Protein AF-A0A7C3DMX4-F1 (afdb_monomer_lite)

Structure (mmCIF, N/CA/C/O backbone):
data_AF-A0A7C3DMX4-F1
#
_entry.id   AF-A0A7C3DMX4-F1
#
loop_
_atom_site.group_PDB
_atom_site.id
_atom_site.type_symbol
_atom_site.label_atom_id
_atom_site.label_alt_id
_atom_site.label_comp_id
_atom_site.label_asym_id
_atom_site.label_entity_id
_atom_site.label_seq_id
_atom_site.pdbx_PDB_ins_code
_atom_site.Cartn_x
_atom_site.Cartn_y
_atom_site.Cartn_z
_atom_site.occupancy
_atom_site.B_iso_or_equiv
_atom_site.auth_seq_id
_atom_site.auth_comp_id
_atom_site.auth_asym_id
_atom_site.auth_atom_id
_atom_site.pdbx_PDB_model_num
ATOM 1 N N . MET A 1 1 ? 22.816 -2.794 2.929 1.00 31.38 1 MET A N 1
ATOM 2 C CA . MET A 1 1 ? 22.480 -4.230 2.850 1.00 31.38 1 MET A CA 1
ATOM 3 C C . MET A 1 1 ? 21.024 -4.375 3.257 1.00 31.38 1 MET A C 1
ATOM 5 O O . MET A 1 1 ? 20.727 -4.223 4.431 1.00 31.38 1 MET A O 1
ATOM 9 N N . GLY A 1 2 ? 20.118 -4.492 2.283 1.00 31.55 2 GLY A N 1
ATOM 10 C CA . GLY A 1 2 ? 18.677 -4.610 2.527 1.00 31.55 2 GLY A CA 1
ATOM 11 C C . GLY A 1 2 ? 18.309 -6.077 2.696 1.00 31.55 2 GLY A C 1
ATOM 12 O O . GLY A 1 2 ? 18.513 -6.860 1.770 1.00 31.55 2 GLY A O 1
ATOM 13 N N . GLY A 1 3 ? 17.843 -6.445 3.889 1.00 26.92 3 GLY A N 1
ATOM 14 C CA . GLY A 1 3 ? 17.343 -7.784 4.174 1.00 26.92 3 GLY A CA 1
ATOM 15 C C . GLY A 1 3 ? 16.126 -8.089 3.307 1.00 26.92 3 GLY A C 1
ATOM 16 O O . GLY A 1 3 ? 15.230 -7.257 3.173 1.00 26.92 3 GLY A O 1
ATOM 17 N N . ARG A 1 4 ? 16.126 -9.274 2.694 1.00 36.91 4 ARG A N 1
ATOM 18 C CA . ARG A 1 4 ? 14.959 -9.844 2.020 1.00 36.91 4 ARG A CA 1
ATOM 19 C C . ARG A 1 4 ? 13.918 -10.123 3.104 1.00 36.91 4 ARG A C 1
ATOM 21 O O . ARG A 1 4 ? 14.156 -10.963 3.966 1.00 36.91 4 ARG A O 1
ATOM 28 N N . GLY A 1 5 ? 12.837 -9.347 3.121 1.00 35.84 5 GLY A N 1
ATOM 29 C CA . GLY A 1 5 ? 11.705 -9.588 4.009 1.00 35.84 5 GLY A CA 1
ATOM 30 C C . GLY A 1 5 ? 11.000 -10.857 3.555 1.00 35.84 5 GLY A C 1
ATOM 31 O O . GLY A 1 5 ? 10.569 -10.932 2.408 1.00 35.84 5 GLY A O 1
ATOM 32 N N . ALA A 1 6 ? 10.966 -11.856 4.431 1.00 39.41 6 ALA A N 1
ATOM 33 C CA . ALA A 1 6 ? 10.216 -13.083 4.227 1.00 39.41 6 ALA A CA 1
ATOM 34 C C . ALA A 1 6 ? 8.729 -12.757 4.014 1.00 39.41 6 ALA A C 1
ATOM 36 O O . ALA A 1 6 ? 8.166 -11.915 4.710 1.00 39.41 6 ALA A O 1
ATOM 37 N N . SER A 1 7 ? 8.122 -13.412 3.029 1.00 39.75 7 SER A N 1
ATOM 38 C CA . SER A 1 7 ? 6.687 -13.388 2.751 1.00 39.75 7 SER A CA 1
ATOM 39 C C . SER A 1 7 ? 5.901 -14.055 3.882 1.00 39.75 7 SER A C 1
ATOM 41 O O . SER A 1 7 ? 6.244 -15.167 4.289 1.00 39.75 7 SER A O 1
ATOM 43 N N . SER A 1 8 ? 4.829 -13.417 4.344 1.00 42.44 8 SER A N 1
ATOM 44 C CA . SER A 1 8 ? 3.926 -13.984 5.347 1.00 42.44 8 SER A CA 1
ATOM 45 C C . SER A 1 8 ? 2.878 -14.929 4.737 1.00 42.44 8 SER A C 1
ATOM 47 O O . SER A 1 8 ? 2.403 -14.687 3.624 1.00 42.44 8 SER A O 1
ATOM 49 N N . PRO A 1 9 ? 2.465 -15.987 5.462 1.00 37.44 9 PRO A N 1
ATOM 50 C CA . PRO A 1 9 ? 1.592 -17.066 4.975 1.00 37.44 9 PRO A CA 1
ATOM 51 C C . PRO A 1 9 ? 0.086 -16.720 4.997 1.00 37.44 9 PRO A C 1
ATOM 53 O O . PRO A 1 9 ? -0.761 -17.565 5.295 1.00 37.44 9 PRO A O 1
ATOM 56 N N . GLY A 1 10 ? -0.260 -15.471 4.704 1.00 40.59 10 GLY A N 1
ATOM 57 C CA . GLY A 1 10 ? -1.561 -14.913 5.024 1.00 40.59 10 GLY A CA 1
ATOM 58 C C . GLY A 1 10 ? -2.687 -15.089 3.997 1.00 40.59 10 GLY A C 1
ATOM 59 O O . GLY A 1 10 ? -2.698 -14.405 2.969 1.00 40.59 10 GLY A O 1
ATOM 60 N N . THR A 1 11 ? -3.639 -15.995 4.290 1.00 51.03 11 THR A N 1
ATOM 61 C CA . THR A 1 11 ? -4.934 -16.346 3.622 1.00 51.03 11 THR A CA 1
ATOM 62 C C . THR A 1 11 ? -4.980 -16.577 2.100 1.00 51.03 11 THR A C 1
ATOM 64 O O . THR A 1 11 ? -5.880 -17.258 1.613 1.00 51.03 11 THR A O 1
ATOM 67 N N . ALA A 1 12 ? -3.999 -16.113 1.335 1.00 55.84 12 ALA A N 1
ATOM 68 C CA . ALA A 1 12 ? -3.664 -16.595 0.005 1.00 55.84 12 ALA A CA 1
ATOM 69 C C . ALA A 1 12 ? -2.510 -17.568 0.182 1.00 55.84 12 ALA A C 1
ATOM 71 O O . ALA A 1 12 ? -1.352 -17.209 -0.015 1.00 55.84 12 ALA A O 1
ATOM 72 N N . TRP A 1 13 ? -2.821 -18.780 0.641 1.00 63.62 13 TRP A N 1
ATOM 73 C CA . TRP A 1 13 ? -1.805 -19.810 0.795 1.00 63.62 13 TRP A CA 1
ATOM 74 C C . TRP A 1 13 ? -1.253 -20.151 -0.591 1.00 63.62 13 TRP A C 1
ATOM 76 O O . TRP A 1 13 ? -1.857 -20.898 -1.360 1.00 63.62 13 TRP A O 1
ATOM 86 N N . LEU A 1 14 ? -0.129 -19.531 -0.932 1.00 78.31 14 LEU A N 1
ATOM 87 C CA . LEU A 1 14 ? 0.736 -19.981 -2.001 1.00 78.31 14 LEU A CA 1
ATOM 88 C C . LEU A 1 14 ? 1.802 -20.884 -1.380 1.00 78.31 14 LEU A C 1
ATOM 90 O O . LEU A 1 14 ? 2.277 -20.598 -0.275 1.00 78.31 14 LEU A O 1
ATOM 94 N N . PRO A 1 15 ? 2.188 -21.965 -2.071 1.00 82.88 15 PRO A N 1
ATOM 95 C CA . PRO A 1 15 ? 3.328 -22.768 -1.665 1.00 82.88 15 PRO A CA 1
ATOM 96 C C . PRO A 1 15 ? 4.580 -21.889 -1.460 1.00 82.88 15 PRO A C 1
ATOM 98 O O . PRO A 1 15 ? 4.773 -20.931 -2.217 1.00 82.88 15 PRO A O 1
ATOM 101 N N . PRO A 1 16 ? 5.435 -22.175 -0.459 1.00 80.56 16 PRO A N 1
ATOM 102 C CA . PRO A 1 16 ? 6.623 -21.365 -0.176 1.00 80.56 16 PRO A CA 1
ATOM 103 C C . PRO A 1 16 ? 7.546 -21.156 -1.384 1.00 80.56 16 PRO A C 1
ATOM 105 O O . PRO A 1 16 ? 8.065 -20.063 -1.576 1.00 80.56 16 PRO A O 1
ATOM 108 N N . ASP A 1 17 ? 7.695 -22.168 -2.238 1.00 84.38 17 ASP A N 1
ATOM 109 C CA . ASP A 1 17 ? 8.468 -22.102 -3.482 1.00 84.38 17 ASP A CA 1
ATOM 110 C C . ASP A 1 17 ? 7.887 -21.095 -4.484 1.00 84.38 17 ASP A C 1
ATOM 112 O O . ASP A 1 17 ? 8.630 -20.377 -5.155 1.00 84.38 17 ASP A O 1
ATOM 116 N N . VAL A 1 18 ? 6.557 -20.988 -4.549 1.00 85.88 18 VAL A N 1
ATOM 117 C CA . VAL A 1 18 ? 5.881 -19.987 -5.378 1.00 85.88 18 VAL A CA 1
ATOM 118 C C . VAL A 1 18 ? 6.103 -18.593 -4.803 1.00 85.88 18 VAL A C 1
ATOM 120 O O . VAL A 1 18 ? 6.385 -17.677 -5.570 1.00 85.88 18 VAL A O 1
ATOM 123 N N . LEU A 1 19 ? 6.014 -18.431 -3.477 1.00 83.44 19 LEU A N 1
ATOM 124 C CA . LEU A 1 19 ? 6.259 -17.153 -2.798 1.00 83.44 19 LEU A CA 1
ATOM 125 C C . LEU A 1 19 ? 7.694 -16.652 -3.010 1.00 83.44 19 LEU A C 1
ATOM 127 O O . LEU A 1 19 ? 7.883 -15.479 -3.326 1.00 83.44 19 LEU A O 1
ATOM 131 N N . GLU A 1 20 ? 8.691 -17.532 -2.896 1.00 84.06 20 GLU A N 1
ATOM 132 C CA . GLU A 1 20 ? 10.104 -17.195 -3.127 1.00 84.06 20 GLU A CA 1
ATOM 133 C C . GLU A 1 20 ? 10.400 -16.806 -4.582 1.00 84.06 20 GLU A C 1
ATOM 135 O O . GLU A 1 20 ? 11.319 -16.025 -4.841 1.00 84.06 20 GLU A O 1
ATOM 140 N N . ALA A 1 21 ? 9.624 -17.330 -5.534 1.00 87.94 21 ALA A N 1
ATOM 141 C CA . ALA A 1 21 ? 9.754 -17.015 -6.952 1.00 87.94 21 ALA A CA 1
ATOM 142 C C . ALA A 1 21 ? 9.057 -15.704 -7.358 1.00 87.94 21 ALA A C 1
ATOM 144 O O . ALA A 1 21 ? 9.205 -15.265 -8.504 1.00 87.94 21 ALA A O 1
ATOM 145 N N . LEU A 1 22 ? 8.289 -15.072 -6.461 1.00 89.69 22 LEU A N 1
ATOM 146 C CA . LEU A 1 22 ? 7.604 -13.824 -6.780 1.00 89.69 22 LEU A CA 1
ATOM 147 C C . LEU A 1 22 ? 8.611 -12.681 -6.974 1.00 89.69 22 LEU A C 1
ATOM 149 O O . LEU A 1 22 ? 9.490 -12.468 -6.140 1.00 89.69 22 LEU A O 1
ATOM 153 N N . PRO A 1 23 ? 8.447 -11.856 -8.020 1.00 91.62 23 PRO A N 1
ATOM 154 C CA . PRO A 1 23 ? 9.312 -10.703 -8.263 1.00 91.62 23 PRO A CA 1
ATOM 155 C C . PRO A 1 23 ? 8.936 -9.484 -7.395 1.00 91.62 23 PRO A C 1
ATOM 157 O O . PRO A 1 23 ? 9.316 -8.347 -7.683 1.00 91.62 23 PRO A O 1
ATOM 160 N N . TYR A 1 24 ? 8.145 -9.696 -6.343 1.00 92.25 24 TYR A N 1
ATOM 161 C CA . TYR A 1 24 ? 7.636 -8.662 -5.455 1.00 92.25 24 TYR A CA 1
ATOM 162 C C . TYR A 1 24 ? 7.415 -9.211 -4.047 1.00 92.25 24 TYR A C 1
ATOM 164 O O . TYR A 1 24 ? 7.146 -10.394 -3.856 1.00 92.25 24 TYR A O 1
ATOM 172 N N . ASN A 1 25 ? 7.469 -8.318 -3.063 1.00 91.44 25 ASN A N 1
ATOM 173 C CA . ASN A 1 25 ? 7.142 -8.641 -1.679 1.00 91.44 25 ASN A CA 1
ATOM 174 C C . ASN A 1 25 ? 5.650 -8.425 -1.424 1.00 91.44 25 ASN A C 1
ATOM 176 O O . ASN A 1 25 ? 5.040 -7.537 -2.025 1.00 91.44 25 ASN A O 1
ATOM 180 N N . VAL A 1 26 ? 5.096 -9.194 -0.490 1.00 91.56 26 VAL A N 1
ATOM 181 C CA . VAL A 1 26 ? 3.708 -9.080 -0.033 1.00 91.56 26 VAL A CA 1
ATOM 182 C C . VAL A 1 26 ? 3.718 -8.723 1.445 1.00 91.56 26 VAL A C 1
ATOM 184 O O . VAL A 1 26 ? 4.345 -9.426 2.232 1.00 91.56 26 VAL A O 1
ATOM 187 N N . THR A 1 27 ? 3.021 -7.650 1.804 1.00 91.25 27 THR A N 1
ATOM 188 C CA . THR A 1 27 ? 2.634 -7.350 3.188 1.00 91.25 27 THR A CA 1
ATOM 189 C C . THR A 1 27 ? 1.126 -7.512 3.297 1.00 91.25 27 THR A C 1
ATOM 191 O O . THR A 1 27 ? 0.403 -6.956 2.467 1.00 91.25 27 THR A O 1
ATOM 194 N N . SER A 1 28 ? 0.653 -8.281 4.270 1.00 90.12 28 SER A N 1
ATOM 195 C CA . SER A 1 28 ? -0.753 -8.672 4.416 1.00 90.12 28 SER A CA 1
ATOM 196 C C . SER A 1 28 ? -1.332 -8.236 5.766 1.00 90.12 28 SER A C 1
ATOM 198 O O . SER A 1 28 ? -0.606 -7.893 6.697 1.00 90.12 28 SER A O 1
ATOM 200 N N . PHE A 1 29 ? -2.662 -8.235 5.861 1.00 84.50 29 PHE A N 1
ATOM 201 C CA . PHE A 1 29 ? -3.416 -7.855 7.063 1.00 84.50 29 PHE A CA 1
ATOM 202 C C . PHE A 1 29 ? -3.208 -8.794 8.260 1.00 84.50 29 PHE A C 1
ATOM 204 O O . PHE A 1 29 ? -3.505 -8.430 9.393 1.00 84.50 29 PHE A O 1
ATOM 211 N N . ASP A 1 30 ? -2.731 -10.005 8.004 1.00 86.00 30 ASP A N 1
ATOM 212 C CA . ASP A 1 30 ? -2.435 -11.053 8.977 1.00 86.00 30 ASP A CA 1
ATOM 213 C C . ASP A 1 30 ? -0.934 -11.185 9.278 1.00 86.00 30 ASP A C 1
ATOM 215 O O . ASP A 1 30 ? -0.523 -12.100 9.993 1.00 86.00 30 ASP A O 1
ATOM 219 N N . ASP A 1 31 ? -0.116 -10.254 8.781 1.00 86.38 31 ASP A N 1
ATOM 220 C CA . ASP A 1 31 ? 1.290 -10.157 9.154 1.00 86.38 31 ASP A CA 1
ATOM 221 C C . ASP A 1 31 ? 1.431 -9.761 10.629 1.00 86.38 31 ASP A C 1
ATOM 223 O O . ASP A 1 31 ? 0.750 -8.865 11.132 1.00 86.38 31 ASP A O 1
ATOM 227 N N . GLU A 1 32 ? 2.390 -10.367 11.327 1.00 84.50 32 GLU A N 1
ATOM 228 C CA . GLU A 1 32 ? 2.775 -9.909 12.659 1.00 84.50 32 GLU A CA 1
ATOM 229 C C . GLU A 1 32 ? 3.521 -8.569 12.557 1.00 84.50 32 GLU A C 1
ATOM 231 O O . GLU A 1 32 ? 4.711 -8.504 12.250 1.00 84.50 32 GLU A O 1
ATOM 236 N N . LEU A 1 33 ? 2.823 -7.470 12.847 1.00 84.31 33 LEU A N 1
ATOM 237 C CA . LEU A 1 33 ? 3.374 -6.111 12.752 1.00 84.31 33 LEU A CA 1
ATOM 238 C C . LEU A 1 33 ? 4.033 -5.611 14.049 1.00 84.31 33 LEU A C 1
ATOM 240 O O . LEU A 1 33 ? 4.294 -4.416 14.194 1.00 84.31 33 LEU A O 1
ATOM 244 N N . GLY A 1 34 ? 4.277 -6.493 15.023 1.00 80.88 34 GLY A N 1
ATOM 245 C CA . GLY A 1 34 ? 4.906 -6.119 16.296 1.00 80.88 34 GLY A CA 1
ATOM 246 C C . GLY A 1 34 ? 4.132 -5.043 17.072 1.00 80.88 34 GLY A C 1
ATOM 247 O O . GLY A 1 34 ? 4.740 -4.180 17.698 1.00 80.88 34 GLY A O 1
ATOM 248 N N . GLY A 1 35 ? 2.798 -5.059 16.983 1.00 80.12 35 GLY A N 1
ATOM 249 C CA . GLY A 1 35 ? 1.910 -4.061 17.592 1.00 80.12 35 GLY A CA 1
ATOM 250 C C . GLY A 1 35 ? 1.702 -2.792 16.760 1.00 80.12 35 GLY A C 1
ATOM 251 O O . GLY A 1 35 ? 0.899 -1.944 17.145 1.00 80.12 35 GLY A O 1
ATOM 252 N N . ALA A 1 36 ? 2.393 -2.639 15.627 1.00 86.50 36 ALA A N 1
ATOM 253 C CA . ALA A 1 36 ? 2.103 -1.567 14.686 1.00 86.50 36 ALA A CA 1
ATOM 254 C C . ALA A 1 36 ? 0.796 -1.845 13.926 1.00 86.50 36 ALA A C 1
ATOM 256 O O . ALA A 1 36 ? 0.415 -2.994 13.720 1.00 86.50 36 ALA A O 1
ATOM 257 N N . THR A 1 37 ? 0.121 -0.792 13.476 1.00 87.62 37 THR A N 1
ATOM 258 C CA . THR A 1 37 ? -1.117 -0.897 12.688 1.00 87.62 37 THR A CA 1
ATOM 259 C C . THR A 1 37 ? -1.036 -0.023 11.447 1.00 87.62 37 THR A C 1
ATOM 261 O O . THR A 1 37 ? -0.223 0.901 11.382 1.00 87.62 37 THR A O 1
ATOM 264 N N . PHE A 1 38 ? -1.878 -0.289 10.452 1.00 91.25 38 PHE A N 1
ATOM 265 C CA . PHE A 1 38 ? -2.074 0.605 9.313 1.00 91.25 38 PHE A CA 1
ATOM 266 C C . PHE A 1 38 ? -3.394 1.362 9.507 1.00 91.25 38 PHE A C 1
ATOM 268 O O . PHE A 1 38 ? -4.438 0.850 9.105 1.00 91.25 38 PHE A O 1
ATOM 275 N N . PRO A 1 39 ? -3.402 2.580 10.086 1.00 88.38 39 PRO A N 1
ATOM 276 C CA . PRO A 1 39 ? -4.634 3.191 10.595 1.00 88.38 39 PRO A CA 1
ATOM 277 C C . PRO A 1 39 ? -5.733 3.352 9.540 1.00 88.38 39 PRO A C 1
ATOM 279 O O . PRO A 1 39 ? -6.908 3.147 9.825 1.00 88.38 39 PRO A O 1
ATOM 282 N N . PHE A 1 40 ? -5.353 3.686 8.304 1.00 89.31 40 PHE A N 1
ATOM 283 C CA . PHE A 1 40 ? -6.294 3.829 7.191 1.00 89.31 40 PHE A CA 1
ATOM 284 C C . PHE A 1 40 ? -6.821 2.490 6.668 1.00 89.31 40 PHE A C 1
ATOM 286 O O . PHE A 1 40 ? -7.913 2.450 6.116 1.00 89.31 40 PHE A O 1
ATOM 293 N N . LEU A 1 41 ? -6.075 1.398 6.840 1.00 92.12 41 LEU A N 1
ATOM 294 C CA . LEU A 1 41 ? -6.516 0.070 6.420 1.00 92.12 41 LEU A CA 1
ATOM 295 C C . LEU A 1 41 ? -7.438 -0.548 7.474 1.00 92.12 41 LEU A C 1
ATOM 297 O O . LEU A 1 41 ? -8.478 -1.093 7.112 1.00 92.12 41 LEU A O 1
ATOM 301 N N . GLU A 1 42 ? -7.150 -0.345 8.762 1.00 88.56 42 GLU A N 1
ATOM 302 C CA . GLU A 1 42 ? -8.021 -0.785 9.864 1.00 88.56 42 GLU A CA 1
ATOM 303 C C . GLU A 1 42 ? -9.432 -0.180 9.778 1.00 88.56 42 GLU A C 1
ATOM 305 O O . GLU A 1 42 ? -10.428 -0.855 10.046 1.00 88.56 42 GLU A O 1
ATOM 310 N N . GLN A 1 43 ? -9.548 1.075 9.323 1.00 87.25 43 GLN A N 1
ATOM 311 C CA . GLN A 1 43 ? -10.843 1.738 9.111 1.00 87.25 43 GLN A CA 1
ATOM 312 C C . GLN A 1 43 ? -11.740 0.998 8.114 1.00 87.25 43 GLN A C 1
ATOM 314 O O . GLN A 1 43 ? -12.963 1.012 8.262 1.00 87.25 43 GLN A O 1
ATOM 319 N N . THR A 1 44 ? -11.148 0.328 7.122 1.00 90.31 44 THR A N 1
ATOM 320 C CA . THR A 1 44 ? -11.910 -0.403 6.102 1.00 90.31 44 THR A CA 1
ATOM 321 C C . THR A 1 44 ? -12.574 -1.657 6.667 1.00 90.31 44 THR A C 1
ATOM 323 O O . THR A 1 44 ? -13.607 -2.081 6.147 1.00 90.31 44 THR A O 1
ATOM 326 N N . LYS A 1 45 ? -12.008 -2.247 7.735 1.00 91.44 45 LYS A N 1
ATOM 327 C CA . LYS A 1 45 ? -12.402 -3.558 8.285 1.00 91.44 45 LYS A CA 1
ATOM 328 C C . LYS A 1 45 ? -12.419 -4.669 7.221 1.00 91.44 45 LYS A C 1
ATOM 330 O O . LYS A 1 45 ? -13.234 -5.590 7.289 1.00 91.44 45 LYS A O 1
ATOM 335 N N . ARG A 1 46 ? -11.550 -4.556 6.212 1.00 92.56 46 ARG A N 1
ATOM 336 C CA . ARG A 1 46 ? -11.386 -5.510 5.106 1.00 92.56 46 ARG A CA 1
ATOM 337 C C . ARG A 1 46 ? -10.003 -6.149 5.149 1.00 92.56 46 ARG A C 1
ATOM 339 O O . ARG A 1 46 ? -9.059 -5.575 5.687 1.00 92.56 46 ARG A O 1
ATOM 346 N N . ALA A 1 47 ? -9.880 -7.309 4.509 1.00 93.00 47 ALA A N 1
ATOM 347 C CA . ALA A 1 47 ? -8.577 -7.854 4.164 1.00 93.00 47 ALA A CA 1
ATOM 348 C C . ALA A 1 47 ? -7.869 -6.919 3.170 1.00 93.00 47 ALA A C 1
ATOM 350 O O . ALA A 1 47 ? -8.494 -6.364 2.262 1.00 93.00 47 ALA A O 1
ATOM 351 N N . TRP A 1 48 ? -6.561 -6.752 3.333 1.00 93.81 48 TRP A N 1
ATOM 352 C CA . TRP A 1 48 ? -5.747 -5.898 2.476 1.00 93.81 48 TRP A CA 1
ATOM 353 C C . TRP A 1 48 ? -4.377 -6.521 2.222 1.00 93.81 48 TRP A C 1
ATOM 355 O O . TRP A 1 48 ? -3.896 -7.339 3.008 1.00 93.81 48 TRP A O 1
ATOM 365 N N . ARG A 1 49 ? -3.749 -6.136 1.107 1.00 94.12 49 ARG A N 1
ATOM 366 C CA . ARG A 1 49 ? -2.375 -6.509 0.754 1.00 94.12 49 ARG A CA 1
ATOM 367 C C . ARG A 1 49 ? -1.648 -5.350 0.098 1.00 94.12 49 ARG A C 1
ATOM 369 O O . ARG A 1 49 ? -2.205 -4.672 -0.760 1.00 94.12 49 ARG A O 1
ATOM 376 N N . ILE A 1 50 ? -0.386 -5.163 0.461 1.00 94.62 50 ILE A N 1
ATOM 377 C CA . ILE A 1 50 ? 0.527 -4.236 -0.203 1.00 94.62 50 ILE A CA 1
ATOM 378 C C . ILE A 1 50 ? 1.564 -5.058 -0.961 1.00 94.62 50 ILE A C 1
ATOM 380 O O . ILE A 1 50 ? 2.357 -5.782 -0.359 1.00 94.62 50 ILE A O 1
ATOM 384 N N . LEU A 1 51 ? 1.575 -4.928 -2.286 1.00 94.25 51 LEU A N 1
ATOM 385 C CA . LEU A 1 51 ? 2.578 -5.546 -3.148 1.00 94.25 51 LEU A CA 1
ATOM 386 C C . LEU A 1 51 ? 3.659 -4.524 -3.457 1.00 94.25 51 LEU A C 1
ATOM 388 O O . LEU A 1 51 ? 3.362 -3.475 -4.022 1.00 94.25 51 LEU A O 1
ATOM 392 N N . THR A 1 52 ? 4.907 -4.814 -3.097 1.00 94.25 52 THR A N 1
ATOM 393 C CA . THR A 1 52 ? 6.036 -3.905 -3.343 1.00 94.25 52 THR A CA 1
ATOM 394 C C . THR A 1 52 ? 7.031 -4.534 -4.302 1.00 94.25 52 THR A C 1
ATOM 396 O O . THR A 1 52 ? 7.586 -5.595 -4.015 1.00 94.25 52 THR A O 1
ATOM 399 N N . LYS A 1 53 ? 7.289 -3.854 -5.421 1.00 94.00 53 LYS A N 1
ATOM 400 C CA . LYS A 1 53 ? 8.133 -4.350 -6.513 1.00 94.00 53 LYS A CA 1
ATOM 401 C C . LYS A 1 53 ? 9.109 -3.298 -7.040 1.00 94.00 53 LYS A C 1
ATOM 403 O O . LYS A 1 53 ? 8.843 -2.106 -6.869 1.00 94.00 53 LYS A O 1
ATOM 408 N N . PRO A 1 54 ? 10.229 -3.692 -7.670 1.00 94.75 54 PRO A N 1
ATOM 409 C CA . PRO A 1 54 ? 11.080 -2.766 -8.417 1.00 94.75 54 PRO A CA 1
ATOM 410 C C . PRO A 1 54 ? 10.299 -2.012 -9.507 1.00 94.75 54 PRO A C 1
ATOM 412 O O . PRO A 1 54 ? 9.318 -2.518 -10.045 1.00 94.75 54 PRO A O 1
ATOM 415 N N . ILE A 1 55 ? 10.703 -0.782 -9.829 1.00 90.81 55 ILE A N 1
ATOM 416 C CA . ILE A 1 55 ? 9.992 0.057 -10.813 1.00 90.81 55 ILE A CA 1
ATOM 417 C C . ILE A 1 55 ? 10.098 -0.457 -12.256 1.00 90.81 55 ILE A C 1
ATOM 419 O O . ILE A 1 55 ? 9.223 -0.184 -13.073 1.00 90.81 55 ILE A O 1
ATOM 423 N N . ASP A 1 56 ? 11.159 -1.196 -12.563 1.00 89.75 56 ASP A N 1
ATOM 424 C CA . ASP A 1 56 ? 11.406 -1.859 -13.843 1.00 89.75 56 ASP A CA 1
ATOM 425 C C . ASP A 1 56 ? 10.705 -3.224 -13.958 1.00 89.75 56 ASP A C 1
ATOM 427 O O . ASP A 1 56 ? 10.728 -3.845 -15.020 1.00 89.75 56 ASP A O 1
ATOM 431 N N . GLU A 1 57 ? 10.019 -3.665 -12.900 1.00 87.56 57 GLU A N 1
ATOM 432 C CA . GLU A 1 57 ? 9.336 -4.952 -12.848 1.00 87.56 57 GLU A CA 1
ATOM 433 C C . GLU A 1 57 ? 7.908 -4.876 -13.426 1.00 87.56 57 GLU A C 1
ATOM 435 O O . GLU A 1 57 ? 6.959 -4.348 -12.824 1.00 87.56 57 GLU A O 1
ATOM 440 N N . VAL A 1 58 ? 7.738 -5.458 -14.615 1.00 76.00 58 VAL A N 1
ATOM 441 C CA . VAL A 1 58 ? 6.488 -5.400 -15.401 1.00 76.00 58 VAL A CA 1
ATOM 442 C C . VAL A 1 58 ? 5.567 -6.605 -15.142 1.00 76.00 58 VAL A C 1
ATOM 444 O O . VAL A 1 58 ? 4.481 -6.695 -15.715 1.00 76.00 58 VAL A O 1
ATOM 447 N N . SER A 1 59 ? 5.943 -7.531 -14.257 1.00 81.38 59 SER A N 1
ATOM 448 C CA . SER A 1 59 ? 5.109 -8.695 -13.948 1.00 81.38 59 SER A CA 1
ATOM 449 C C . SER A 1 59 ? 3.730 -8.317 -13.400 1.00 81.38 59 SER A C 1
ATOM 451 O O . SER A 1 59 ? 3.539 -7.352 -12.640 1.00 81.38 59 SER A O 1
ATOM 453 N N . LYS A 1 60 ? 2.746 -9.115 -13.824 1.00 86.06 60 LYS A N 1
ATOM 454 C CA . LYS A 1 60 ? 1.390 -9.067 -13.292 1.00 86.06 60 LYS A CA 1
ATOM 455 C C . LYS A 1 60 ? 1.384 -9.674 -11.887 1.00 86.06 60 LYS A C 1
ATOM 457 O O . LYS A 1 60 ? 1.989 -10.730 -11.698 1.00 86.06 60 LYS A O 1
ATOM 462 N N . PRO A 1 61 ? 0.688 -9.049 -10.926 1.00 89.31 61 PRO A N 1
ATOM 463 C CA . PRO A 1 61 ? 0.425 -9.665 -9.636 1.00 89.31 61 PRO A CA 1
ATOM 464 C C . PRO A 1 61 ? -0.251 -11.027 -9.783 1.00 89.31 61 PRO A C 1
ATOM 466 O O . PRO A 1 61 ? -1.082 -11.233 -10.670 1.00 89.31 61 PRO A O 1
ATOM 469 N N . HIS A 1 62 ? 0.082 -11.948 -8.888 1.00 89.62 62 HIS A N 1
ATOM 470 C CA . HIS A 1 62 ? -0.603 -13.227 -8.790 1.00 89.62 62 HIS A CA 1
ATOM 471 C C . HIS A 1 62 ? -2.068 -13.003 -8.355 1.00 89.62 62 HIS A C 1
ATOM 473 O O . HIS A 1 62 ? -2.282 -12.282 -7.377 1.00 89.62 62 HIS A O 1
ATOM 479 N N . PRO A 1 63 ? -3.075 -13.643 -8.991 1.00 88.12 63 PRO A N 1
ATOM 480 C CA . PRO A 1 63 ? -4.497 -13.420 -8.683 1.00 88.12 63 PRO A CA 1
ATOM 481 C C . PRO A 1 63 ? -4.874 -13.667 -7.218 1.00 88.12 63 PRO A C 1
ATOM 483 O O . PRO A 1 63 ? -5.752 -13.018 -6.657 1.00 88.12 63 PRO A O 1
ATOM 486 N N . ALA A 1 64 ? -4.161 -14.580 -6.553 1.00 88.31 64 ALA A N 1
ATOM 487 C CA . ALA A 1 64 ? -4.361 -14.833 -5.129 1.00 88.31 64 ALA A CA 1
ATOM 488 C C . ALA A 1 64 ? -4.116 -13.583 -4.263 1.00 88.31 64 ALA A C 1
ATOM 490 O O . ALA A 1 64 ? -4.644 -13.514 -3.161 1.00 88.31 64 ALA A O 1
ATOM 491 N N . HIS A 1 65 ? -3.351 -12.596 -4.743 1.00 90.56 65 HIS A N 1
ATOM 492 C CA . HIS A 1 65 ? -2.971 -11.394 -3.998 1.00 90.56 65 HIS A CA 1
ATOM 493 C C . HIS A 1 65 ? -3.771 -10.139 -4.367 1.00 90.56 65 HIS A C 1
ATOM 495 O O . HIS A 1 65 ? -3.598 -9.115 -3.712 1.00 90.56 65 HIS A O 1
ATOM 501 N N . THR A 1 66 ? -4.637 -10.206 -5.380 1.00 90.62 66 THR A N 1
ATOM 502 C CA . THR A 1 66 ? -5.368 -9.043 -5.914 1.00 90.62 66 THR A CA 1
ATOM 503 C C . THR A 1 66 ? -6.821 -8.971 -5.457 1.00 90.62 66 THR A C 1
ATOM 505 O O . THR A 1 66 ? -7.485 -7.988 -5.754 1.00 90.62 66 THR A O 1
ATOM 508 N N . PHE A 1 67 ? -7.342 -9.993 -4.767 1.00 89.81 67 P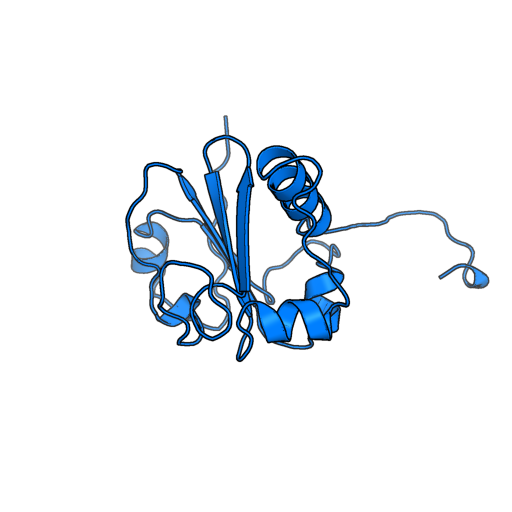HE A N 1
ATOM 509 C CA . PHE A 1 67 ? -8.775 -10.112 -4.441 1.00 89.81 67 PHE A CA 1
ATOM 510 C C . PHE A 1 67 ? -9.684 -10.041 -5.688 1.00 89.81 67 PHE A C 1
ATOM 512 O O . PHE A 1 67 ? -10.801 -9.538 -5.630 1.00 89.81 67 PHE A O 1
ATOM 519 N N . GLY A 1 68 ? -9.193 -10.515 -6.840 1.00 85.50 68 GLY A N 1
ATOM 520 C CA . GLY A 1 68 ? -9.899 -10.416 -8.124 1.00 85.50 68 GLY A CA 1
ATOM 521 C C . GLY A 1 68 ? -9.807 -9.041 -8.802 1.00 85.50 68 GLY A C 1
ATOM 522 O O . GLY A 1 68 ? -10.421 -8.829 -9.847 1.00 85.50 68 GLY A O 1
ATOM 523 N N . LEU A 1 69 ? -9.040 -8.097 -8.242 1.00 84.12 69 LEU A N 1
ATOM 524 C CA . LEU A 1 69 ? -8.786 -6.772 -8.816 1.00 84.12 69 LEU A CA 1
ATOM 525 C C . LEU A 1 69 ? -7.536 -6.785 -9.709 1.00 84.12 69 LEU A C 1
ATOM 527 O O . LEU A 1 69 ? -6.589 -6.034 -9.506 1.00 84.12 69 LEU A O 1
ATOM 531 N N . ASP A 1 70 ? -7.513 -7.649 -10.717 1.00 77.88 70 ASP A N 1
ATOM 532 C CA . ASP A 1 70 ? -6.282 -8.040 -11.431 1.00 77.88 70 ASP A CA 1
ATOM 533 C C . ASP A 1 70 ? -5.735 -6.973 -12.396 1.00 77.88 70 ASP A C 1
ATOM 535 O O . ASP A 1 70 ? -4.718 -7.181 -13.070 1.00 77.88 70 ASP A O 1
ATOM 539 N N . SER A 1 71 ? -6.427 -5.837 -12.516 1.00 81.12 71 SER A N 1
ATOM 540 C CA . SER A 1 71 ? -5.992 -4.755 -13.390 1.00 81.12 71 SER A CA 1
ATOM 541 C C . SER A 1 71 ? -4.679 -4.165 -12.867 1.00 81.12 71 SER A C 1
ATOM 543 O O . SER A 1 71 ? -4.593 -3.742 -11.715 1.00 81.12 71 SER A O 1
ATOM 545 N N . PRO A 1 72 ? -3.637 -4.075 -13.708 1.00 73.81 72 PRO A N 1
ATOM 546 C CA . PRO A 1 72 ? -2.339 -3.586 -13.277 1.00 73.81 72 PRO A CA 1
ATOM 547 C C . PRO A 1 72 ? -2.326 -2.074 -13.045 1.00 73.81 72 PRO A C 1
ATOM 549 O O . PRO A 1 72 ? -1.296 -1.562 -12.620 1.00 73.81 72 PRO A O 1
ATOM 552 N N . THR A 1 73 ? -3.399 -1.343 -13.347 1.00 79.19 73 THR A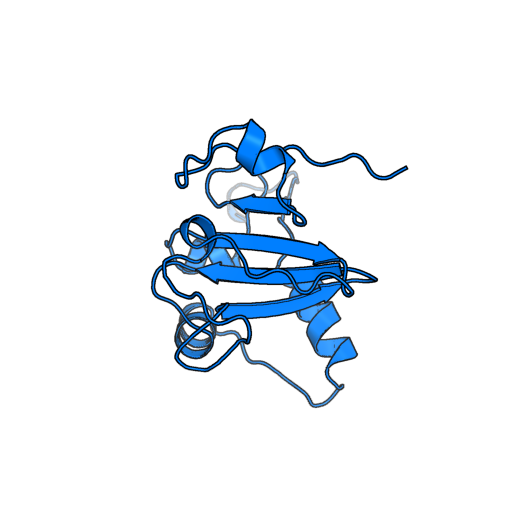 N 1
ATOM 553 C CA . THR A 1 73 ? -3.460 0.117 -13.222 1.00 79.19 73 THR A CA 1
ATOM 554 C C . THR A 1 73 ? -4.622 0.494 -12.309 1.00 79.19 73 THR A C 1
ATOM 556 O O . THR A 1 73 ? -5.729 0.016 -12.560 1.00 79.19 73 THR A O 1
ATOM 559 N N . PRO A 1 74 ? -4.400 1.355 -11.294 1.00 79.75 74 PRO A N 1
ATOM 560 C CA . PRO A 1 74 ? -5.490 1.890 -10.490 1.00 79.75 74 PRO A CA 1
ATOM 561 C C . PRO A 1 74 ? -6.528 2.570 -11.382 1.00 79.75 74 PRO A C 1
ATOM 563 O O . PRO A 1 74 ? -6.186 3.395 -12.236 1.00 79.75 74 PRO A O 1
ATOM 566 N N . SER A 1 75 ? -7.791 2.243 -11.169 1.00 81.06 75 SER A N 1
ATOM 567 C CA . SER A 1 75 ? -8.926 2.932 -11.768 1.00 81.06 75 SER A CA 1
ATOM 568 C C . SER A 1 75 ? -10.073 2.971 -10.767 1.00 81.06 75 SER A C 1
ATOM 570 O O . SER A 1 75 ? -10.053 2.265 -9.760 1.00 81.06 75 SER A O 1
ATOM 572 N N . ALA A 1 76 ? -11.089 3.773 -11.075 1.00 76.81 76 ALA A N 1
ATOM 573 C CA . ALA A 1 76 ? -12.287 3.887 -10.255 1.00 76.81 76 ALA A CA 1
ATOM 574 C C . ALA A 1 76 ? -12.948 2.534 -9.946 1.00 76.81 76 ALA A C 1
ATOM 576 O O . ALA A 1 76 ? -13.475 2.369 -8.860 1.00 76.81 76 ALA A O 1
ATOM 577 N N . SER A 1 77 ? -12.888 1.569 -10.873 1.00 79.00 77 SER A N 1
ATOM 578 C CA . SER A 1 77 ? -13.648 0.313 -10.796 1.00 79.00 77 SER A CA 1
ATOM 579 C C . SER A 1 77 ? -12.809 -0.964 -10.917 1.00 79.00 77 SER A C 1
ATOM 581 O O . SER A 1 77 ? -13.357 -2.064 -10.926 1.00 79.00 77 SER A O 1
ATOM 583 N N . SER A 1 78 ? -11.486 -0.856 -11.063 1.00 83.62 78 SER A N 1
ATOM 584 C CA . SER A 1 78 ? -10.600 -2.019 -11.194 1.00 83.62 78 SER A CA 1
ATOM 585 C C . SER A 1 78 ? -9.153 -1.699 -10.822 1.00 83.62 78 SER A C 1
ATOM 587 O O . SER A 1 78 ? -8.693 -0.569 -11.003 1.00 83.62 78 SER A O 1
ATOM 589 N N . GLY A 1 79 ? -8.424 -2.722 -10.378 1.00 88.81 79 GLY A N 1
ATOM 590 C CA . GLY A 1 79 ? -7.003 -2.636 -10.044 1.00 88.81 79 GLY A CA 1
ATOM 591 C C . GLY A 1 79 ? -6.747 -2.290 -8.580 1.00 88.81 79 GLY A C 1
ATOM 592 O O . GLY A 1 79 ? -7.670 -2.353 -7.767 1.00 88.81 79 GLY A O 1
ATOM 593 N N . PRO A 1 80 ? -5.501 -1.947 -8.214 1.00 94.69 80 PRO A N 1
ATOM 594 C CA . PRO A 1 80 ? -5.184 -1.598 -6.839 1.00 94.69 80 PRO A CA 1
ATOM 595 C C . PRO A 1 80 ? -5.931 -0.330 -6.416 1.00 94.69 80 PRO A C 1
ATOM 597 O O . PRO A 1 80 ? -6.012 0.637 -7.176 1.00 94.69 80 PRO A O 1
ATOM 600 N N . ALA A 1 81 ? -6.407 -0.313 -5.172 1.00 95.00 81 ALA A N 1
ATOM 601 C CA . ALA A 1 81 ? -7.045 0.838 -4.546 1.00 95.00 81 ALA A CA 1
ATOM 602 C C . ALA A 1 81 ? -6.130 2.071 -4.579 1.00 95.00 81 ALA A C 1
ATOM 604 O O . ALA A 1 81 ? -6.580 3.174 -4.888 1.00 95.00 81 ALA A O 1
ATOM 605 N N . LEU A 1 82 ? -4.829 1.887 -4.330 1.00 95.38 82 LEU A N 1
ATOM 606 C CA . LEU A 1 82 ? -3.816 2.934 -4.457 1.00 95.38 82 LEU A CA 1
ATOM 607 C C . LEU A 1 82 ? -2.512 2.385 -5.036 1.00 95.38 82 LEU A C 1
ATOM 609 O O . LEU A 1 82 ? -2.116 1.259 -4.749 1.00 95.38 82 LEU A O 1
ATOM 613 N N . ARG A 1 83 ? -1.793 3.242 -5.768 1.00 94.75 83 ARG A N 1
ATOM 614 C CA . ARG A 1 83 ? -0.406 3.019 -6.191 1.00 94.75 83 ARG A CA 1
ATOM 615 C C . ARG A 1 83 ? 0.452 4.219 -5.819 1.00 94.75 83 ARG A C 1
ATOM 617 O O . ARG A 1 83 ? 0.071 5.359 -6.088 1.00 94.75 83 ARG A O 1
ATOM 624 N N . TRP A 1 84 ? 1.635 3.977 -5.264 1.00 95.25 84 TRP A N 1
ATOM 625 C CA . TRP A 1 84 ? 2.635 5.024 -5.044 1.00 95.25 84 TRP A CA 1
ATOM 626 C C . TRP A 1 84 ? 4.050 4.536 -5.345 1.00 95.25 84 TRP A C 1
ATOM 628 O O . TRP A 1 84 ? 4.355 3.348 -5.279 1.00 95.25 84 TRP A O 1
ATOM 638 N N . VAL A 1 85 ? 4.931 5.486 -5.662 1.00 93.94 85 VAL A N 1
ATOM 639 C CA . VAL A 1 85 ? 6.365 5.232 -5.846 1.00 93.94 85 VAL A CA 1
ATOM 640 C C . VAL A 1 85 ? 7.120 5.633 -4.584 1.00 93.94 85 VAL A C 1
ATOM 642 O O . VAL A 1 85 ? 6.924 6.730 -4.049 1.00 93.94 85 VAL A O 1
ATOM 645 N N . ASN A 1 86 ? 8.018 4.765 -4.128 1.00 90.88 86 ASN A N 1
ATOM 646 C CA . ASN A 1 86 ? 8.951 5.040 -3.043 1.00 90.88 86 ASN A CA 1
ATOM 647 C C . ASN A 1 86 ? 10.375 4.651 -3.466 1.00 90.88 86 ASN A C 1
ATOM 649 O O . ASN A 1 86 ? 10.746 3.480 -3.466 1.00 90.88 86 ASN A O 1
ATOM 653 N N . GLY A 1 87 ? 11.181 5.646 -3.841 1.00 89.94 87 GLY A N 1
ATOM 654 C CA . GLY A 1 87 ? 12.526 5.406 -4.366 1.00 89.94 87 GLY A CA 1
ATOM 655 C C . GLY A 1 87 ? 12.474 4.649 -5.693 1.00 89.94 87 GLY A C 1
ATOM 656 O O . GLY A 1 87 ? 11.854 5.121 -6.641 1.00 89.94 87 GLY A O 1
ATOM 657 N N . SER A 1 88 ? 13.120 3.485 -5.749 1.00 93.31 88 SER A N 1
ATOM 658 C CA . SER A 1 88 ? 13.140 2.588 -6.913 1.00 93.31 88 SER A CA 1
ATOM 659 C C . SER A 1 88 ? 12.048 1.512 -6.876 1.00 93.31 88 SER A C 1
ATOM 661 O O . SER A 1 88 ? 12.129 0.542 -7.627 1.00 93.31 88 SER A O 1
ATOM 663 N N . GLN A 1 89 ? 11.063 1.645 -5.984 1.00 94.50 89 GLN A N 1
ATOM 664 C CA . GLN A 1 89 ? 9.986 0.676 -5.808 1.00 94.50 89 GLN A CA 1
ATOM 665 C C . GLN A 1 89 ? 8.614 1.288 -6.082 1.00 94.50 89 GLN A C 1
ATOM 667 O O . GLN A 1 89 ? 8.368 2.466 -5.802 1.00 94.50 89 GLN A O 1
ATOM 672 N N . VAL A 1 90 ? 7.714 0.455 -6.589 1.00 94.44 90 VAL A N 1
ATOM 673 C CA . VAL A 1 90 ? 6.282 0.717 -6.722 1.00 94.44 90 VAL A CA 1
ATOM 674 C C . VAL A 1 90 ? 5.558 -0.141 -5.696 1.00 94.44 90 VAL A C 1
ATOM 676 O O . VAL A 1 90 ? 5.833 -1.337 -5.588 1.00 94.44 90 VAL A O 1
ATOM 679 N N . SER A 1 91 ? 4.640 0.473 -4.958 1.00 95.38 91 SER A N 1
ATOM 680 C CA . SER A 1 91 ? 3.764 -0.215 -4.017 1.00 95.38 91 SER A CA 1
ATOM 681 C C . SER A 1 91 ? 2.318 -0.102 -4.480 1.00 95.38 91 SER A C 1
ATOM 683 O O . SER A 1 91 ? 1.844 1.004 -4.756 1.00 95.38 91 SER A O 1
ATOM 685 N N . ASP A 1 92 ? 1.644 -1.245 -4.533 1.00 95.56 92 ASP A N 1
ATOM 686 C CA . ASP A 1 92 ? 0.240 -1.395 -4.903 1.00 95.56 92 ASP A CA 1
ATOM 687 C C . ASP A 1 92 ? -0.558 -1.897 -3.706 1.00 95.56 92 ASP A C 1
ATOM 689 O O . ASP A 1 92 ? -0.253 -2.958 -3.165 1.00 95.56 92 ASP A O 1
ATOM 693 N N . LEU A 1 93 ? -1.580 -1.147 -3.306 1.00 96.06 93 LEU A N 1
ATOM 694 C CA . LEU A 1 93 ? -2.517 -1.536 -2.261 1.00 96.06 93 LEU A CA 1
ATOM 695 C C . LEU A 1 93 ? -3.747 -2.185 -2.894 1.00 96.06 93 LEU A C 1
ATOM 697 O O . LEU A 1 93 ? -4.464 -1.534 -3.649 1.00 96.06 93 LEU A O 1
ATOM 701 N N . TYR A 1 94 ? -4.020 -3.430 -2.527 1.00 95.19 94 TYR A N 1
ATOM 702 C CA . TYR A 1 94 ? -5.265 -4.131 -2.817 1.00 95.19 94 TYR A CA 1
ATOM 703 C C . TYR A 1 94 ? -6.076 -4.245 -1.533 1.00 95.19 94 TYR A C 1
ATOM 705 O O . TYR A 1 94 ? -5.538 -4.636 -0.496 1.00 95.19 94 TYR A O 1
ATOM 713 N N . VAL A 1 95 ? -7.361 -3.915 -1.602 1.00 94.56 95 VAL A N 1
ATOM 714 C CA . VAL A 1 95 ? -8.298 -4.049 -0.484 1.00 94.56 95 VAL A CA 1
ATOM 715 C C . VAL A 1 95 ? -9.499 -4.840 -0.979 1.00 94.56 95 VAL A C 1
ATOM 717 O O . VAL A 1 95 ? -10.011 -4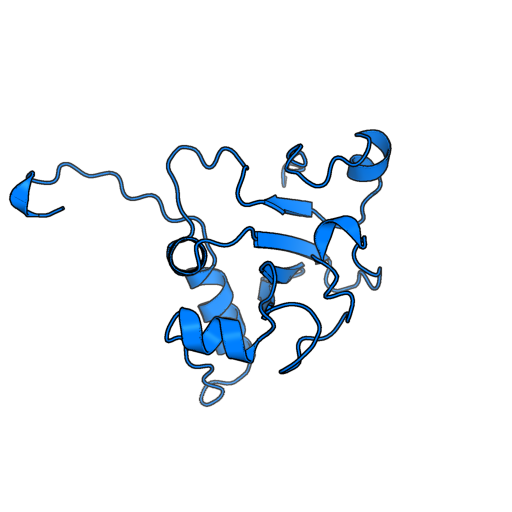.577 -2.066 1.00 94.56 95 VAL A O 1
ATOM 720 N N . ASP A 1 96 ? -9.918 -5.836 -0.204 1.00 93.38 96 ASP A N 1
ATOM 721 C CA . ASP A 1 96 ? -10.994 -6.741 -0.592 1.00 93.38 96 ASP A CA 1
ATOM 722 C C . ASP A 1 96 ? -12.303 -5.980 -0.864 1.00 93.38 96 ASP A C 1
ATOM 724 O O . ASP A 1 96 ? -12.866 -5.322 0.019 1.00 93.38 96 ASP A O 1
ATOM 728 N N . GLY A 1 97 ? -12.765 -6.071 -2.113 1.00 90.25 97 GLY A N 1
ATOM 729 C CA . GLY A 1 97 ? -13.975 -5.413 -2.594 1.00 90.25 97 GLY A CA 1
ATOM 730 C C . GLY A 1 97 ? -13.895 -3.887 -2.706 1.00 90.25 97 GLY A C 1
ATOM 731 O O . GLY A 1 97 ? -14.950 -3.257 -2.731 1.00 90.25 97 GLY A O 1
ATOM 732 N N . MET A 1 98 ? -12.700 -3.283 -2.748 1.00 93.00 98 MET A N 1
ATOM 733 C CA . MET A 1 98 ? -12.537 -1.830 -2.911 1.00 93.00 98 MET A CA 1
ATOM 734 C C . MET A 1 98 ? -11.524 -1.492 -4.008 1.00 93.00 98 MET A C 1
ATOM 736 O O . MET A 1 98 ? -10.338 -1.819 -3.899 1.00 93.00 98 MET A O 1
ATOM 740 N N . ALA A 1 99 ? -11.983 -0.781 -5.037 1.00 91.38 99 ALA A N 1
ATOM 741 C CA . ALA A 1 99 ? -11.120 -0.069 -5.965 1.00 91.38 99 ALA A CA 1
ATOM 742 C C . ALA A 1 99 ? -10.815 1.336 -5.399 1.00 91.38 99 ALA A C 1
ATOM 744 O O . ALA A 1 99 ? -10.961 1.603 -4.200 1.00 91.38 99 ALA A O 1
ATOM 745 N N . THR A 1 100 ? -10.284 2.238 -6.228 1.00 94.00 100 THR A N 1
ATOM 746 C CA . THR A 1 100 ? -9.783 3.531 -5.742 1.00 94.00 100 THR A CA 1
ATOM 747 C C . THR A 1 100 ? -10.875 4.402 -5.120 1.00 94.00 100 THR A C 1
ATOM 749 O O . THR A 1 100 ? -10.630 5.016 -4.083 1.00 94.00 100 THR A O 1
ATOM 752 N N . GLU A 1 101 ? -12.061 4.484 -5.723 1.00 93.44 101 GLU A N 1
ATOM 753 C CA . GLU A 1 101 ? -13.115 5.388 -5.245 1.00 93.44 101 GLU A CA 1
ATOM 754 C C . GLU A 1 101 ? -13.703 4.918 -3.914 1.00 93.44 101 GLU A C 1
ATOM 756 O O . GLU A 1 101 ? -13.774 5.721 -2.979 1.00 93.44 101 GLU A O 1
ATOM 761 N N . GLU A 1 102 ? -14.015 3.624 -3.781 1.00 94.06 102 GLU A N 1
ATOM 762 C CA . GLU A 1 102 ? -14.567 3.087 -2.533 1.00 94.06 102 GLU A CA 1
ATOM 763 C C . GLU A 1 102 ? -13.561 3.209 -1.385 1.00 94.06 102 GLU A C 1
ATOM 765 O O . GLU A 1 102 ? -13.935 3.527 -0.255 1.00 94.06 102 GLU A O 1
ATOM 770 N N . PHE A 1 103 ? -12.269 3.012 -1.668 1.00 94.94 103 PHE A N 1
ATOM 771 C CA . PHE A 1 103 ? -11.223 3.172 -0.662 1.00 94.94 103 PHE A CA 1
ATOM 772 C C . PHE A 1 103 ? -11.086 4.625 -0.187 1.00 94.94 103 PHE A C 1
ATOM 774 O O . PHE A 1 103 ? -10.974 4.886 1.016 1.00 94.94 103 PHE A O 1
ATOM 781 N N . LEU A 1 104 ? -11.080 5.589 -1.113 1.00 95.25 104 LEU A N 1
ATOM 782 C CA . LEU A 1 104 ? -10.978 7.010 -0.769 1.00 95.25 104 LEU A CA 1
ATOM 783 C C . LEU A 1 104 ? -12.209 7.490 0.006 1.00 95.25 104 LEU A C 1
ATOM 785 O O . LEU A 1 104 ? -12.061 8.247 0.967 1.00 95.25 104 LEU A O 1
ATOM 789 N N . GLU A 1 105 ? -13.401 7.020 -0.364 1.00 94.94 105 GLU A N 1
ATOM 790 C CA . GLU A 1 105 ? -14.637 7.313 0.360 1.00 94.94 105 GLU A CA 1
ATOM 791 C C . GLU A 1 105 ? -14.603 6.732 1.779 1.00 94.94 105 GLU A C 1
ATOM 793 O O . GLU A 1 105 ? -14.801 7.469 2.747 1.00 94.94 105 GLU A O 1
ATOM 798 N N . ALA A 1 106 ? -14.271 5.445 1.919 1.00 94.31 106 ALA A N 1
ATOM 799 C CA . ALA A 1 106 ? -14.249 4.757 3.210 1.00 94.31 106 ALA A CA 1
ATOM 800 C C . ALA A 1 106 ? -13.236 5.354 4.200 1.00 94.31 106 ALA A C 1
ATOM 802 O O . ALA A 1 106 ? -13.477 5.354 5.406 1.00 94.31 106 ALA A O 1
ATOM 803 N N . THR A 1 107 ? -12.110 5.866 3.700 1.00 93.75 107 THR A N 1
ATOM 804 C CA . THR A 1 107 ? -11.035 6.441 4.530 1.00 93.75 107 THR A CA 1
ATOM 805 C C . THR A 1 107 ? -11.114 7.962 4.681 1.00 93.75 107 THR A C 1
ATOM 807 O O . THR A 1 107 ? -10.329 8.557 5.423 1.00 93.75 107 THR A O 1
ATOM 810 N N . GLY A 1 108 ? -12.013 8.624 3.945 1.00 93.94 108 GLY A N 1
ATOM 811 C CA . GLY A 1 108 ? -12.087 10.085 3.870 1.00 93.94 108 GLY A CA 1
ATOM 812 C C . GLY A 1 108 ? -10.863 10.749 3.219 1.00 93.94 108 GLY A C 1
ATOM 813 O O . GLY A 1 108 ? -10.697 11.972 3.311 1.00 93.94 108 GLY A O 1
ATOM 814 N N . LEU A 1 109 ? -9.987 9.971 2.573 1.00 93.56 109 LEU A N 1
ATOM 815 C CA . LEU A 1 109 ? -8.800 10.482 1.898 1.00 93.56 109 LEU A CA 1
ATOM 816 C C . LEU A 1 109 ? -9.178 11.226 0.615 1.00 93.56 109 LEU A C 1
ATOM 818 O O . LEU A 1 109 ? -10.070 10.840 -0.134 1.00 93.56 109 LEU A O 1
ATOM 822 N N . LYS A 1 110 ? -8.434 12.294 0.321 1.00 94.31 110 LYS A N 1
ATOM 823 C CA . LYS A 1 110 ? -8.564 13.056 -0.925 1.00 94.31 110 LYS A CA 1
ATOM 824 C C . LYS A 1 110 ? -7.207 13.172 -1.597 1.00 94.31 110 LYS A C 1
ATOM 826 O O . LYS A 1 110 ? -6.249 13.663 -0.995 1.00 94.31 110 LYS A O 1
ATOM 831 N N . LEU A 1 111 ? -7.127 12.719 -2.845 1.00 92.69 111 LEU A N 1
ATOM 832 C CA . LEU A 1 111 ? -5.915 12.843 -3.647 1.00 92.69 111 LEU A CA 1
ATOM 833 C C . LEU A 1 111 ? -5.785 14.279 -4.161 1.00 92.69 111 LEU A C 1
ATOM 835 O O . LEU A 1 111 ? -6.703 14.823 -4.767 1.00 92.69 111 LEU A O 1
ATOM 839 N N . ASP A 1 112 ? -4.627 14.884 -3.916 1.00 92.69 112 ASP A N 1
ATOM 840 C CA . ASP A 1 112 ? -4.326 16.265 -4.287 1.00 92.69 112 ASP A CA 1
ATOM 841 C C . ASP A 1 112 ? -3.082 16.318 -5.184 1.00 92.69 112 ASP A C 1
ATOM 843 O O . ASP A 1 112 ? -1.969 15.990 -4.757 1.00 92.69 112 ASP A O 1
ATOM 847 N N . MET A 1 113 ? -3.285 16.763 -6.425 1.00 93.81 113 MET A N 1
ATOM 848 C CA . MET A 1 113 ? -2.243 16.923 -7.442 1.00 93.81 113 MET A CA 1
ATOM 849 C C . MET A 1 113 ? -1.652 18.336 -7.504 1.00 93.81 113 MET A C 1
ATOM 851 O O . MET A 1 113 ? -0.742 18.565 -8.300 1.00 93.81 113 MET A O 1
ATOM 855 N N . HIS A 1 114 ? -2.084 19.273 -6.653 1.00 94.56 114 HIS A N 1
ATOM 856 C CA . HIS A 1 114 ? -1.619 20.665 -6.664 1.00 94.56 114 HIS A CA 1
ATOM 857 C C . HIS A 1 114 ? -0.088 20.793 -6.556 1.00 94.56 114 HIS A C 1
ATOM 859 O O . HIS A 1 114 ? 0.516 21.658 -7.184 1.00 94.56 114 HIS A O 1
ATOM 865 N N . LYS A 1 115 ? 0.567 19.915 -5.781 1.00 93.62 115 LYS A N 1
ATOM 866 C CA . LYS A 1 115 ? 2.041 19.866 -5.654 1.00 93.62 115 LYS A CA 1
ATOM 867 C C . LYS A 1 115 ? 2.709 18.798 -6.539 1.00 93.62 115 LYS A C 1
ATOM 869 O O . LYS A 1 115 ? 3.890 18.503 -6.357 1.00 93.62 115 LYS A O 1
ATOM 874 N N . GLY A 1 116 ? 1.964 18.214 -7.477 1.00 94.50 116 GLY A N 1
ATOM 875 C CA . GLY A 1 116 ? 2.422 17.181 -8.403 1.00 94.50 116 GLY A CA 1
ATOM 876 C C . GLY A 1 116 ? 2.503 15.76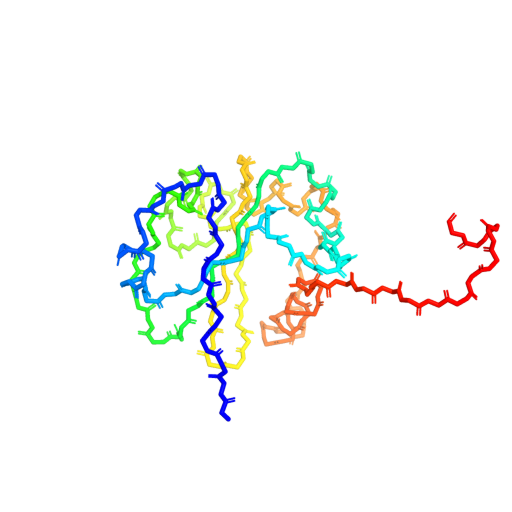7 -7.811 1.00 94.50 116 GLY A C 1
ATOM 877 O O . GLY A 1 116 ? 2.513 15.555 -6.594 1.00 94.50 116 GLY A O 1
ATOM 878 N N . GLY A 1 117 ? 2.616 14.777 -8.703 1.00 91.88 117 GLY A N 1
ATOM 879 C CA . GLY A 1 117 ? 2.581 13.349 -8.355 1.00 91.88 117 GLY A CA 1
ATOM 880 C C . GLY A 1 117 ? 3.736 12.875 -7.463 1.00 91.88 117 GLY A C 1
ATOM 881 O O . GLY A 1 117 ? 3.563 11.944 -6.677 1.00 91.88 117 GLY A O 1
ATOM 882 N N . PHE A 1 118 ? 4.896 13.541 -7.508 1.00 93.19 118 PHE A N 1
ATOM 883 C CA . PHE A 1 118 ? 6.026 13.243 -6.617 1.00 93.19 118 PHE A CA 1
ATOM 884 C C . PHE A 1 118 ? 5.681 13.511 -5.148 1.00 93.19 118 PHE A C 1
ATOM 886 O O . PHE A 1 118 ? 5.957 12.691 -4.269 1.00 93.19 118 PHE A O 1
ATOM 893 N N . VAL A 1 119 ? 5.052 14.658 -4.872 1.00 95.62 119 VAL A N 1
ATOM 894 C CA . VAL A 1 119 ? 4.644 15.022 -3.512 1.00 95.62 119 VAL A CA 1
ATOM 895 C C . VAL A 1 119 ? 3.496 14.131 -3.049 1.00 95.62 119 VAL A C 1
ATOM 897 O O . VAL A 1 119 ? 3.524 13.680 -1.904 1.00 95.62 119 VAL A O 1
ATOM 900 N N . LEU A 1 120 ? 2.541 13.821 -3.932 1.00 95.44 120 LEU A N 1
ATOM 901 C CA . LEU A 1 120 ? 1.459 12.886 -3.629 1.00 95.44 120 LEU A CA 1
ATOM 902 C C . LEU A 1 120 ? 2.000 11.493 -3.271 1.00 95.44 120 LEU A C 1
ATOM 904 O O . LEU A 1 120 ? 1.686 10.986 -2.198 1.00 95.44 120 LEU A O 1
ATOM 908 N N . SER A 1 121 ? 2.900 10.930 -4.083 1.00 94.44 121 SER A N 1
ATOM 909 C CA . SER A 1 121 ? 3.524 9.621 -3.818 1.00 94.44 121 SER A CA 1
ATOM 910 C C . SER A 1 121 ? 4.256 9.596 -2.476 1.00 94.44 121 SER A C 1
ATOM 912 O O . SER A 1 121 ? 4.127 8.649 -1.704 1.00 94.44 121 SER A O 1
ATOM 914 N N . LYS A 1 122 ? 4.967 10.679 -2.134 1.00 94.38 122 LYS A N 1
ATOM 915 C CA . LYS A 1 122 ? 5.621 10.827 -0.825 1.00 94.38 122 LYS A CA 1
ATOM 916 C C . LYS A 1 122 ? 4.647 10.947 0.348 1.00 94.38 122 LYS A C 1
ATOM 918 O O . LYS A 1 122 ? 5.032 10.619 1.469 1.00 94.38 122 LYS A O 1
ATOM 923 N N . ARG A 1 123 ? 3.447 11.496 0.145 1.00 95.38 123 ARG A N 1
ATOM 924 C CA . ARG A 1 123 ? 2.400 11.557 1.178 1.00 95.38 123 ARG A CA 1
ATOM 925 C C . ARG A 1 123 ? 1.777 10.178 1.367 1.00 95.38 123 ARG A C 1
ATOM 927 O O . ARG A 1 123 ? 1.769 9.700 2.495 1.00 95.38 123 ARG A O 1
ATOM 934 N N . LEU A 1 124 ? 1.393 9.517 0.272 1.00 95.38 124 LEU A N 1
ATOM 935 C CA . LEU A 1 124 ? 0.892 8.138 0.275 1.00 95.38 124 LEU A CA 1
ATOM 936 C C . LEU A 1 124 ? 1.882 7.187 0.965 1.00 95.38 124 LEU A C 1
ATOM 938 O O . LEU A 1 124 ? 1.523 6.516 1.924 1.00 95.38 124 LEU A O 1
ATOM 942 N N . SER A 1 125 ? 3.164 7.246 0.595 1.00 94.38 125 SER A N 1
ATOM 943 C CA . SER A 1 125 ? 4.227 6.448 1.223 1.00 94.38 125 SER A CA 1
ATOM 944 C C . SER A 1 125 ? 4.405 6.699 2.723 1.00 94.38 125 SER A C 1
ATOM 946 O O . SER A 1 125 ? 4.994 5.856 3.391 1.00 94.38 125 SER A O 1
ATOM 948 N N . ARG A 1 126 ? 3.981 7.849 3.264 1.00 92.94 126 ARG A N 1
ATOM 949 C CA . ARG A 1 126 ? 4.058 8.139 4.706 1.00 92.94 126 ARG A CA 1
ATOM 950 C C . ARG A 1 126 ? 2.833 7.643 5.459 1.00 92.94 126 ARG A C 1
ATOM 952 O O . ARG A 1 126 ? 3.012 7.106 6.540 1.00 92.94 126 ARG A O 1
ATOM 959 N N . ILE A 1 127 ? 1.639 7.831 4.899 1.00 91.94 127 ILE A N 1
ATOM 960 C CA . ILE A 1 127 ? 0.384 7.405 5.538 1.00 91.94 127 ILE A CA 1
ATOM 961 C C . ILE A 1 127 ? 0.160 5.890 5.440 1.00 91.94 127 ILE A C 1
ATOM 963 O O . ILE A 1 127 ? -0.525 5.323 6.279 1.00 91.94 127 ILE A O 1
ATOM 967 N N . MET A 1 128 ? 0.759 5.235 4.439 1.00 93.25 128 MET A N 1
ATOM 968 C CA . MET A 1 128 ? 0.736 3.778 4.253 1.00 93.25 128 MET A CA 1
ATOM 969 C C . MET A 1 128 ? 1.937 3.098 4.921 1.00 93.25 128 MET A C 1
ATOM 971 O O . MET A 1 128 ? 2.428 2.084 4.431 1.00 93.25 128 MET A O 1
ATOM 975 N N . ARG A 1 129 ? 2.478 3.676 6.000 1.00 88.75 129 ARG A N 1
ATOM 976 C CA . ARG A 1 129 ? 3.473 2.997 6.843 1.00 88.75 129 ARG A CA 1
ATOM 977 C C . ARG A 1 129 ? 2.767 2.388 8.043 1.00 88.75 129 ARG A C 1
ATOM 979 O O . ARG A 1 129 ? 1.814 2.995 8.530 1.00 88.75 129 ARG A O 1
ATOM 986 N N . PRO A 1 130 ? 3.258 1.252 8.558 1.00 88.62 130 PRO A N 1
ATOM 987 C CA . PRO A 1 130 ? 2.805 0.774 9.847 1.00 88.62 130 PRO A CA 1
ATOM 988 C C . PRO A 1 130 ? 3.185 1.813 10.908 1.00 88.62 130 PRO A C 1
ATOM 990 O O . PRO A 1 130 ? 4.337 2.252 10.995 1.00 88.62 130 PRO A O 1
ATOM 993 N N . HIS A 1 131 ? 2.197 2.243 11.681 1.00 84.19 131 HIS A N 1
ATOM 994 C CA . HIS A 1 131 ? 2.355 3.167 12.788 1.00 84.19 131 HIS A CA 1
ATOM 995 C C . HIS A 1 131 ? 2.396 2.384 14.090 1.00 84.19 131 HIS A C 1
ATOM 997 O O . HIS A 1 131 ? 1.497 1.606 14.395 1.00 84.19 131 HIS A O 1
ATOM 1003 N N . PHE A 1 132 ? 3.439 2.635 14.869 1.00 81.50 132 PHE A N 1
ATOM 1004 C CA . PHE A 1 132 ? 3.551 2.184 16.242 1.00 81.50 132 PHE A CA 1
ATOM 1005 C C . PHE A 1 132 ? 3.806 3.409 17.105 1.00 81.50 132 PHE A C 1
ATOM 1007 O O . PHE A 1 132 ? 4.743 4.170 16.846 1.00 81.50 132 PHE A O 1
ATOM 1014 N N . VAL A 1 133 ? 2.954 3.620 18.101 1.00 72.56 133 VAL A N 1
ATOM 1015 C CA . VAL A 1 133 ? 3.142 4.672 19.093 1.00 72.56 133 VAL A CA 1
ATOM 1016 C C . VAL A 1 133 ? 3.368 3.981 20.427 1.00 72.56 133 VAL A C 1
ATOM 1018 O O . VAL A 1 133 ? 2.476 3.323 20.949 1.00 72.56 133 VAL A O 1
ATOM 1021 N N . SER A 1 134 ? 4.572 4.129 20.971 1.00 66.81 134 SER A N 1
ATOM 1022 C CA . SER A 1 134 ? 4.881 3.764 22.350 1.00 66.81 134 SER A CA 1
ATOM 1023 C C . SER A 1 134 ? 5.152 5.030 23.145 1.00 66.81 134 SER A C 1
ATOM 1025 O O . SER A 1 134 ? 6.009 5.828 22.759 1.00 66.81 134 SER A O 1
ATOM 1027 N N . GLY A 1 135 ? 4.454 5.194 24.259 1.00 67.69 135 GLY A N 1
ATOM 1028 C CA . GLY A 1 135 ? 4.624 6.311 25.176 1.00 67.69 135 GLY A CA 1
ATOM 1029 C C . GLY A 1 135 ? 4.043 5.965 26.540 1.00 67.69 135 GLY A C 1
ATOM 1030 O O . GLY A 1 135 ? 3.297 4.997 26.676 1.00 67.69 135 GLY A O 1
ATOM 1031 N N . PHE A 1 136 ? 4.410 6.745 27.551 1.00 66.44 136 PHE A N 1
ATOM 1032 C CA . PHE A 1 136 ? 3.727 6.730 28.839 1.00 66.44 136 PHE A CA 1
ATOM 1033 C C . PHE A 1 136 ? 2.556 7.701 28.719 1.00 66.44 136 PHE A C 1
ATOM 1035 O O . PHE A 1 136 ? 2.747 8.906 28.865 1.00 66.44 136 PHE A O 1
ATOM 1042 N N . PHE A 1 137 ? 1.393 7.182 28.341 1.00 74.50 137 PHE A N 1
ATOM 1043 C CA . PHE A 1 137 ? 0.161 7.962 28.276 1.00 74.50 137 PHE A CA 1
AT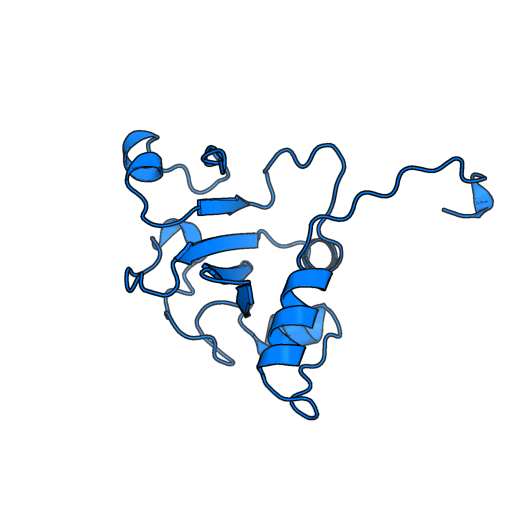OM 1044 C C . PHE A 1 137 ? -0.605 7.788 29.582 1.00 74.50 137 PHE A C 1
ATOM 1046 O O . PHE A 1 137 ? -0.651 6.676 30.120 1.00 74.50 137 PHE A O 1
ATOM 1053 N N . ASP A 1 138 ? -1.198 8.870 30.081 1.00 73.50 138 ASP A N 1
ATOM 1054 C CA . ASP A 1 138 ? -2.241 8.735 31.089 1.00 73.50 138 ASP A CA 1
ATOM 1055 C C . ASP A 1 138 ? -3.450 8.030 30.443 1.00 73.50 138 ASP A C 1
ATOM 1057 O O . ASP A 1 138 ? -3.740 8.277 29.271 1.00 73.50 138 ASP A O 1
ATOM 1061 N N . PRO A 1 139 ? -4.161 7.135 31.156 1.00 71.56 139 PRO A N 1
ATOM 1062 C CA . PRO A 1 139 ? -5.280 6.379 30.587 1.00 71.56 139 PRO A CA 1
ATOM 1063 C C . PRO A 1 139 ? -6.396 7.245 29.988 1.00 71.56 139 PRO A C 1
ATOM 1065 O O . PRO A 1 139 ? -7.135 6.765 29.138 1.00 71.56 139 PRO A O 1
ATOM 1068 N N . ASP A 1 140 ? -6.510 8.499 30.428 1.00 83.44 140 ASP A N 1
ATOM 1069 C CA . ASP A 1 140 ? -7.519 9.450 29.956 1.00 83.44 140 ASP A CA 1
ATOM 1070 C C . ASP A 1 140 ? -7.161 10.098 28.597 1.00 83.44 140 ASP A C 1
ATOM 1072 O O . ASP A 1 140 ? -8.016 10.739 27.986 1.00 83.44 140 ASP A O 1
ATOM 1076 N N . ASP A 1 141 ? -5.925 9.922 28.109 1.00 67.81 141 ASP A N 1
ATOM 1077 C CA . ASP A 1 141 ? -5.417 10.502 26.854 1.00 67.81 141 ASP A CA 1
ATOM 1078 C C . ASP A 1 141 ? -5.478 9.535 25.645 1.00 67.81 141 ASP A C 1
ATOM 1080 O O . ASP A 1 141 ? -5.043 9.908 24.547 1.00 67.81 141 ASP A O 1
ATOM 1084 N N . VAL A 1 142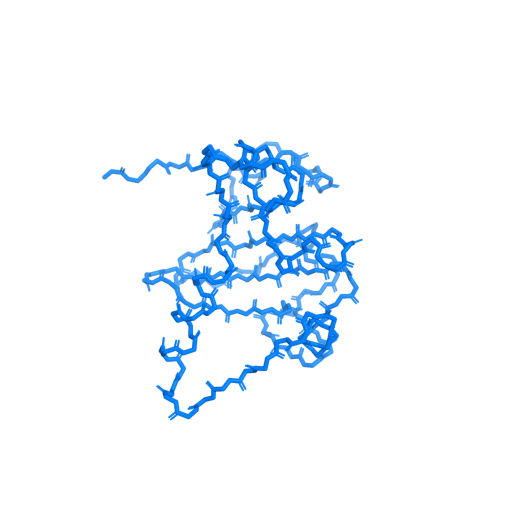 ? -5.974 8.298 25.823 1.00 62.50 142 VAL A N 1
ATOM 1085 C CA . VAL A 1 142 ? -5.916 7.204 24.821 1.00 62.50 142 VAL A CA 1
ATOM 1086 C C . VAL A 1 142 ? -7.279 6.622 24.465 1.00 62.50 142 VAL A C 1
ATOM 1088 O O . VAL A 1 142 ? -8.040 6.261 25.386 1.00 62.50 142 VAL A O 1
#

Sequence (142 aa):
MGGRGASSPGTAWLPPDVLEALPYNVTSFDDELGGATFPFLEQTKRAWRILTKPIDEVSKPHPAHTFGLDSPTPSASSGPALRWVNGSQVSDLYVDGMATEEFLEATGLKLDMHKGGFVLSKRLSRIMRPHFVSGFFDPDDV

pLDDT: mean 83.98, std 15.65, range [26.92, 96.06]

Radius of gyration: 15.78 Å; chains: 1; bounding box: 37×43×46 Å

Foldseek 3Di:
DDDDDQADCPPLRDPSVVQVPDQWHKDWPPDPPVQFDLVLLVLVVFTKIKTKHFPPDPDFDDCSHQLNLRDCDADQQGFALDWADDPRMIIGMHTHPDGVVNSCVSRVNDQDCPVHRNVSRVVCVVSRDGDDDDDPDDPVVD

Secondary structure (DSSP, 8-state):
----PPPP--SS---HHHHHT-SSEEEETTS--TT-B-HHHHTTTS-EEEEEEETT--PPPPGGGTTT---SS--SSSS-SEEEEETTEEEEEEETTB-HHHHHHHHT-----TTHHHHHHHHHHHHTSPB-------GGG-